Protein 1PF5 (pdb70)

Structure (mmCIF, N/CA/C/O backbone):
data_1PF5
#
_entry.id   1PF5
#
_cell.length_a   127.737
_cell.length_b   127.737
_cell.length_c   127.737
_cell.angle_alpha   90.00
_cell.angle_beta   90.00
_cell.angle_gamma   90.00
#
_symmetry.space_group_name_H-M   'I 21 3'
#
loop_
_entity.id
_entity.type
_entity.pdbx_description
1 polymer 'Hypothetical protein yjgH'
2 non-polymer 'MERCURY (II) ION'
3 water water
#
loop_
_atom_site.group_PDB
_atom_site.id
_atom_site.type_symbol
_atom_site.label_atom_id
_atom_site.label_alt_id
_atom_site.label_comp_id
_atom_site.label_asym_id
_atom_site.label_entity_id
_atom_site.label_seq_id
_atom_site.pdbx_PDB_ins_code
_atom_site.Cartn_x
_atom_site.Cartn_y
_atom_site.Cartn_z
_atom_site.occupancy
_atom_site.B_iso_or_equiv
_atom_site.auth_seq_id
_atom_site.auth_comp_id
_atom_site.auth_asym_id
_atom_site.auth_atom_id
_atom_site.pdbx_PDB_model_num
ATOM 1 N N . VAL A 1 2 ? -7.405 -28.665 101.550 1.00 105.70 2 VAL A N 1
ATOM 2 C CA . VAL A 1 2 ? -8.465 -29.065 100.570 1.00 106.19 2 VAL A CA 1
ATOM 3 C C . VAL A 1 2 ? -9.344 -27.857 100.218 1.00 106.65 2 VAL A C 1
ATOM 4 O O . VAL A 1 2 ? -10.045 -27.853 99.194 1.00 107.91 2 VAL A O 1
ATOM 8 N N . GLU A 1 3 ? -9.289 -26.838 101.076 1.00 105.36 3 GLU A N 1
ATOM 9 C CA . GLU A 1 3 ? -10.061 -25.604 100.903 1.00 101.93 3 GLU A CA 1
ATOM 10 C C . GLU A 1 3 ? -9.172 -24.367 101.148 1.00 98.32 3 GLU A C 1
ATOM 11 O O . GLU A 1 3 ? -9.447 -23.280 100.619 1.00 98.11 3 GLU A O 1
ATOM 17 N N . ARG A 1 4 ? -8.105 -24.551 101.935 1.00 92.22 4 ARG A N 1
ATOM 18 C CA . ARG A 1 4 ? -7.164 -23.478 102.275 1.00 84.08 4 ARG A CA 1
ATOM 19 C C . ARG A 1 4 ? -6.537 -22.797 101.048 1.00 78.37 4 ARG A C 1
ATOM 20 O O . ARG A 1 4 ? -5.412 -23.131 100.643 1.00 77.46 4 ARG A O 1
ATOM 22 N N . THR A 1 5 ? -7.268 -21.839 100.469 1.00 70.13 5 THR A N 1
ATOM 23 C CA . THR A 1 5 ? -6.793 -21.103 99.296 1.00 62.45 5 THR A CA 1
ATOM 24 C C . THR A 1 5 ? -6.430 -19.657 99.649 1.00 56.08 5 THR A C 1
ATOM 25 O O . THR A 1 5 ? -7.268 -18.885 100.114 1.00 54.55 5 THR A O 1
ATOM 29 N N . ALA A 1 6 ? -5.168 -19.306 99.426 1.00 50.71 6 ALA A N 1
ATOM 30 C CA . ALA A 1 6 ? -4.663 -17.972 99.727 1.00 47.00 6 ALA A CA 1
ATOM 31 C C . ALA A 1 6 ? -5.034 -16.945 98.668 1.00 45.39 6 ALA A C 1
ATOM 32 O O . ALA A 1 6 ? -5.126 -17.256 97.482 1.00 45.98 6 ALA A O 1
ATOM 34 N N . VAL A 1 7 ? -5.228 -15.710 99.111 1.00 42.51 7 VAL A N 1
ATOM 35 C CA . VAL A 1 7 ? -5.583 -14.618 98.224 1.00 41.42 7 VAL A CA 1
ATOM 36 C C . VAL A 1 7 ? -4.578 -13.476 98.422 1.00 41.69 7 VAL A C 1
ATOM 37 O O . VAL A 1 7 ? -4.240 -13.126 99.551 1.00 42.83 7 VAL A O 1
ATOM 41 N N . PHE A 1 8 ? -4.098 -12.897 97.327 1.00 41.97 8 PHE A N 1
ATOM 42 C CA . PHE A 1 8 ? -3.130 -11.809 97.421 1.00 41.51 8 PHE A CA 1
ATOM 43 C C . PHE A 1 8 ? -3.503 -10.616 96.566 1.00 41.10 8 PHE A C 1
ATOM 44 O O . PHE A 1 8 ? -4.072 -10.772 95.492 1.00 41.80 8 PHE A O 1
ATOM 52 N N . PRO A 1 9 ? -3.183 -9.401 97.035 1.00 42.26 9 PRO A N 1
ATOM 53 C CA . PRO A 1 9 ? -3.506 -8.205 96.255 1.00 43.50 9 PRO A CA 1
ATOM 54 C C . PRO A 1 9 ? -2.720 -8.297 94.949 1.00 46.79 9 PRO A C 1
ATOM 55 O O . PRO A 1 9 ? -1.620 -8.858 94.918 1.00 47.70 9 PRO A O 1
ATOM 59 N N . ALA A 1 10 ? -3.280 -7.758 93.873 1.00 50.94 10 ALA A N 1
ATOM 60 C CA . ALA A 1 10 ? -2.596 -7.786 92.587 1.00 53.48 10 ALA A CA 1
ATOM 61 C C . ALA A 1 10 ? -1.330 -6.940 92.677 1.00 55.73 10 ALA A C 1
ATOM 62 O O . ALA A 1 10 ? -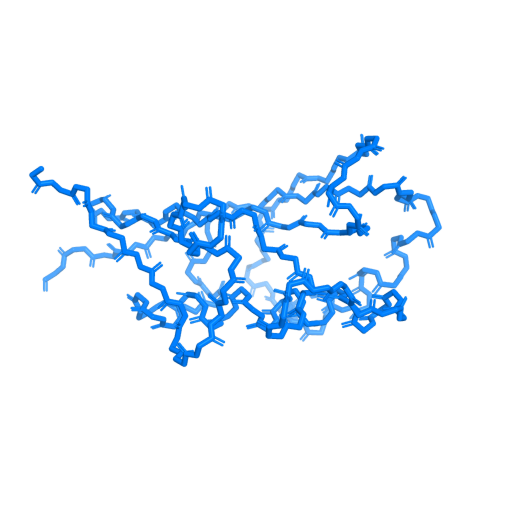1.258 -5.976 93.445 1.00 51.87 10 ALA A O 1
ATOM 64 N N . GLY A 1 11 ? -0.327 -7.311 91.894 1.00 60.08 11 GLY A N 1
ATOM 65 C CA . GLY A 1 11 ? 0.909 -6.561 91.914 1.00 66.03 11 GLY A CA 1
ATOM 66 C C . GLY A 1 11 ? 1.904 -7.150 92.886 1.00 71.16 11 GLY A C 1
ATOM 67 O O . GLY A 1 11 ? 1.797 -8.314 93.281 1.00 72.22 11 GLY A O 1
ATOM 68 N N . ARG A 1 12 ? 2.877 -6.342 93.283 1.00 75.30 12 ARG A N 1
ATOM 69 C CA . ARG A 1 12 ? 3.893 -6.818 94.199 1.00 80.68 12 ARG A CA 1
ATOM 70 C C . ARG A 1 12 ? 3.863 -6.108 95.542 1.00 83.94 12 ARG A C 1
ATOM 71 O O . ARG A 1 12 ? 4.007 -4.888 95.630 1.00 84.01 12 ARG A O 1
ATOM 73 N N . HIS A 1 13 ? 3.657 -6.903 96.585 1.00 87.99 13 HIS A N 1
ATOM 74 C CA . HIS A 1 13 ? 3.621 -6.426 97.959 1.00 91.03 13 HIS A CA 1
ATOM 75 C C . HIS A 1 13 ? 4.336 -7.498 98.774 1.00 90.34 13 HIS A C 1
ATOM 76 O O . HIS A 1 13 ? 3.809 -8.595 98.995 1.00 90.79 13 HIS A O 1
ATOM 83 N N . SER A 1 14 ? 5.554 -7.187 99.199 1.00 88.26 14 SER A N 1
ATOM 84 C CA . SER A 1 14 ? 6.334 -8.153 99.942 1.00 86.70 14 SER A CA 1
ATOM 85 C C . SER A 1 14 ? 6.493 -7.850 101.411 1.00 82.58 14 SER A C 1
ATOM 86 O O . SER A 1 14 ? 7.386 -7.117 101.834 1.00 83.67 14 SER A O 1
ATOM 89 N N . LEU A 1 15 ? 5.578 -8.430 102.168 1.00 76.91 15 LEU A N 1
ATOM 90 C CA . LEU A 1 15 ? 5.517 -8.348 103.613 1.00 70.86 15 LEU A CA 1
ATOM 91 C C . LEU A 1 15 ? 4.942 -9.720 103.856 1.00 66.57 15 LEU A C 1
ATOM 92 O O . LEU A 1 15 ? 5.241 -10.377 104.846 1.00 66.39 15 LEU A O 1
ATOM 97 N N . TYR A 1 16 ? 4.114 -10.140 102.903 1.00 61.28 16 TYR A N 1
ATOM 98 C CA . TYR A 1 16 ? 3.466 -11.437 102.942 1.00 57.70 16 TYR A CA 1
ATOM 99 C C . TYR A 1 16 ? 4.517 -12.475 102.639 1.00 58.32 16 TYR A C 1
ATOM 100 O O . TYR A 1 16 ? 4.485 -13.575 103.181 1.00 59.01 16 TYR A O 1
ATOM 109 N N . ALA A 1 17 ? 5.451 -12.118 101.765 1.00 59.94 17 ALA A N 1
ATOM 110 C CA . ALA A 1 17 ? 6.530 -13.024 101.400 1.00 59.81 17 ALA A CA 1
ATOM 111 C C . ALA A 1 17 ? 7.561 -13.002 102.519 1.00 59.62 17 ALA A C 1
ATOM 112 O O . ALA A 1 17 ? 8.029 -14.043 102.978 1.00 59.21 17 ALA A O 1
ATOM 114 N N . GLU A 1 18 ? 7.886 -11.795 102.963 1.00 60.07 18 GLU A N 1
ATOM 115 C CA . GLU A 1 18 ? 8.867 -11.582 104.015 1.00 61.95 18 GLU A CA 1
ATOM 116 C C . GLU A 1 18 ? 8.498 -12.212 105.358 1.00 60.86 18 GLU A C 1
ATOM 117 O O . GLU A 1 18 ? 9.346 -12.797 106.031 1.00 62.23 18 GLU A O 1
ATOM 123 N N . HIS A 1 19 ? 7.234 -12.094 105.750 1.00 59.68 19 HIS A N 1
ATOM 124 C CA . HIS A 1 19 ? 6.775 -12.642 107.025 1.00 56.39 19 HIS A CA 1
ATOM 125 C C . HIS A 1 19 ? 6.067 -13.981 106.844 1.00 52.36 19 HIS A C 1
ATOM 126 O O . HIS A 1 19 ? 5.685 -14.638 107.811 1.00 51.19 19 HIS A O 1
ATOM 133 N N . ARG A 1 20 ? 5.896 -14.373 105.589 1.00 48.47 20 ARG A N 1
ATOM 134 C CA . ARG A 1 20 ? 5.261 -15.635 105.231 1.00 46.33 20 ARG A CA 1
ATOM 135 C C . ARG A 1 20 ? 3.866 -15.858 105.811 1.00 43.70 20 ARG A C 1
ATOM 136 O O . ARG A 1 20 ? 3.678 -16.647 106.738 1.00 43.25 20 ARG A O 1
ATOM 144 N N . TYR A 1 21 ? 2.895 -15.144 105.248 1.00 40.37 21 TYR A N 1
ATOM 145 C CA . TYR A 1 21 ? 1.494 -15.263 105.629 1.00 37.07 21 TYR A CA 1
ATOM 146 C C . TYR A 1 21 ? 0.666 -14.756 104.456 1.00 35.74 21 TYR A C 1
ATOM 147 O O . TYR A 1 21 ? 1.129 -13.934 103.671 1.00 36.17 21 TYR A O 1
ATOM 156 N N . SER A 1 22 ? -0.551 -15.259 104.323 1.00 34.44 22 SER A N 1
ATOM 157 C CA . SER A 1 22 ? -1.411 -14.850 103.226 1.00 32.93 22 SER A CA 1
ATOM 158 C C . SER A 1 22 ? -2.202 -13.594 103.559 1.00 34.22 22 SER A C 1
ATOM 159 O O . SER A 1 22 ? -2.550 -13.354 104.720 1.00 34.55 22 SER A O 1
ATOM 162 N N . ALA A 1 23 ? -2.486 -12.799 102.528 1.00 33.85 23 ALA A N 1
ATOM 163 C CA . ALA A 1 23 ? -3.250 -11.562 102.681 1.00 33.95 23 ALA A CA 1
ATOM 164 C C . ALA A 1 23 ? -4.692 -11.871 103.115 1.00 34.01 23 ALA A C 1
ATOM 165 O O . ALA A 1 23 ? -5.292 -11.120 103.883 1.00 34.48 23 ALA A O 1
ATOM 167 N N . ALA A 1 24 ? -5.237 -12.981 102.621 1.00 33.24 24 ALA A N 1
ATOM 168 C CA . ALA A 1 24 ? -6.593 -13.394 102.952 1.00 31.65 24 ALA A CA 1
ATOM 169 C C . ALA A 1 24 ? -6.732 -14.873 102.677 1.00 33.27 24 ALA A C 1
ATOM 170 O O . ALA A 1 24 ? -5.930 -15.446 101.941 1.00 33.60 24 ALA A O 1
ATOM 172 N N . ILE A 1 25 ? -7.748 -15.490 103.272 1.00 34.35 25 ILE A N 1
ATOM 173 C CA . ILE A 1 25 ? -8.007 -16.906 103.062 1.00 34.10 25 ILE A CA 1
ATOM 174 C C . ILE A 1 25 ? -9.462 -17.051 102.703 1.00 35.35 25 ILE A C 1
ATOM 175 O O . ILE A 1 25 ? -10.333 -16.596 103.441 1.00 35.46 25 ILE A O 1
ATOM 180 N N . ARG A 1 26 ? -9.720 -17.663 101.555 1.00 38.56 26 ARG A N 1
ATOM 181 C CA . ARG A 1 26 ? -11.084 -17.898 101.106 1.00 42.74 26 ARG A CA 1
ATOM 182 C C . ARG A 1 26 ? -11.435 -19.316 101.530 1.00 41.24 26 ARG A C 1
ATOM 183 O O . ARG A 1 26 ? -10.737 -20.266 101.183 1.00 40.49 26 ARG A O 1
ATOM 191 N N . SER A 1 27 ? -12.498 -19.456 102.308 1.00 40.18 27 SER A N 1
ATOM 192 C CA . SER A 1 27 ? -12.907 -20.768 102.771 1.00 40.30 27 SER A CA 1
ATOM 193 C C . SER A 1 27 ? -14.413 -20.911 102.679 1.00 42.13 27 SER A C 1
ATOM 194 O O . SER A 1 27 ? -15.158 -20.400 103.522 1.00 43.00 27 SER A O 1
ATOM 197 N N . GLY A 1 28 ? -14.858 -21.622 101.652 1.00 42.71 28 GLY A N 1
ATOM 198 C CA . GLY A 1 28 ? -16.276 -21.800 101.468 1.00 43.61 28 GLY A CA 1
ATOM 199 C C . GLY A 1 28 ? -16.871 -20.472 101.060 1.00 45.30 28 GLY A C 1
ATOM 200 O O . GLY A 1 28 ? -16.447 -19.876 100.066 1.00 46.03 28 GLY A O 1
ATOM 201 N N . ASP A 1 29 ? -17.835 -19.996 101.844 1.00 46.40 29 ASP A N 1
ATOM 202 C CA . ASP A 1 29 ? -18.515 -18.740 101.557 1.00 46.97 29 ASP A CA 1
ATOM 203 C C . ASP A 1 29 ? -17.987 -17.572 102.385 1.00 45.54 29 ASP A C 1
ATOM 204 O O . ASP A 1 29 ? -18.656 -16.542 102.518 1.00 46.63 29 ASP A O 1
ATOM 209 N N . LEU A 1 30 ? -16.789 -17.725 102.941 1.00 41.54 30 LEU A N 1
ATOM 210 C CA . LEU A 1 30 ? -16.208 -16.668 103.760 1.00 36.69 30 LEU A CA 1
ATOM 211 C C . LEU A 1 30 ? -14.775 -16.343 103.383 1.00 34.09 30 LEU A C 1
ATOM 212 O O . LEU A 1 30 ? -13.999 -17.219 102.997 1.00 32.48 30 LEU A O 1
ATOM 217 N N . LEU A 1 31 ? -14.437 -15.067 103.500 1.00 32.09 31 LEU A N 1
ATOM 218 C CA . LEU A 1 31 ? -13.095 -14.599 103.210 1.00 30.78 31 LEU A CA 1
ATOM 219 C C . LEU A 1 31 ? -12.553 -13.989 104.495 1.00 31.59 31 LEU A C 1
ATOM 220 O O . LEU A 1 31 ? -13.122 -13.014 104.999 1.00 32.11 31 LEU A O 1
ATOM 225 N N . PHE A 1 32 ? -11.485 -14.570 105.043 1.00 30.56 32 PHE A N 1
ATOM 226 C CA . PHE A 1 32 ? -10.874 -14.032 106.257 1.00 29.78 32 PHE A CA 1
ATOM 227 C C . PHE A 1 32 ? -9.619 -13.277 105.849 1.00 29.97 32 PHE A C 1
ATOM 228 O O . PHE A 1 32 ? -8.633 -13.880 105.427 1.00 30.47 32 PHE A O 1
ATOM 236 N N . VAL A 1 33 ? -9.669 -11.956 105.981 1.00 29.15 33 VAL A N 1
ATOM 237 C CA . VAL A 1 33 ? -8.563 -11.089 105.603 1.00 28.79 33 VAL A CA 1
ATOM 238 C C . VAL A 1 33 ? -7.614 -10.781 106.755 1.00 29.79 33 VAL A C 1
ATOM 239 O O . VAL A 1 33 ? -8.047 -10.521 107.873 1.00 31.97 33 VAL A O 1
ATOM 243 N N . SER A 1 34 ? -6.314 -10.820 106.479 1.00 29.36 34 SER A N 1
ATOM 244 C CA . SER A 1 34 ? -5.317 -10.497 107.493 1.00 29.29 34 SER A CA 1
ATOM 245 C C . SER A 1 34 ? -5.515 -9.020 107.798 1.00 29.97 34 SER A C 1
ATOM 246 O O . SER A 1 34 ? -6.060 -8.280 106.978 1.00 32.99 34 SER A O 1
ATOM 249 N N . GLY A 1 35 ? -5.094 -8.583 108.975 1.00 28.69 35 GLY A N 1
ATOM 250 C CA . GLY A 1 35 ? -5.237 -7.179 109.284 1.00 27.74 35 GLY A CA 1
ATOM 251 C C . GLY A 1 35 ? -4.497 -6.399 108.214 1.00 29.22 35 GLY A C 1
ATOM 252 O O . GLY A 1 35 ? -3.390 -6.767 107.823 1.00 29.59 35 GLY A O 1
ATOM 253 N N . GLN A 1 36 ? -5.114 -5.332 107.721 1.00 31.57 36 GLN A N 1
ATOM 254 C CA . GLN A 1 36 ? -4.497 -4.496 106.705 1.00 30.95 36 GLN A CA 1
ATOM 255 C C . GLN A 1 36 ? -3.954 -3.221 107.355 1.00 33.95 36 GLN A C 1
ATOM 256 O O . GLN A 1 36 ? -4.561 -2.669 108.279 1.00 33.85 36 GLN A O 1
ATOM 262 N N . VAL A 1 37 ? -2.799 -2.767 106.866 1.00 36.94 37 VAL A N 1
ATOM 263 C CA . VAL A 1 37 ? -2.146 -1.565 107.374 1.00 35.38 37 VAL A CA 1
ATOM 264 C C . VAL A 1 37 ? -1.738 -0.679 106.208 1.00 35.72 37 VAL A C 1
ATOM 265 O O . VAL A 1 37 ? -1.638 -1.141 105.075 1.00 36.37 37 VAL A O 1
ATOM 269 N N . GLY A 1 38 ? -1.506 0.596 106.497 1.00 35.83 38 GLY A N 1
ATOM 270 C CA . GLY A 1 38 ? -1.110 1.530 105.464 1.00 37.17 38 GLY A CA 1
ATOM 271 C C . GLY A 1 38 ? 0.369 1.399 105.179 1.00 39.00 38 GLY A C 1
ATOM 272 O O . GLY A 1 38 ? 1.158 2.256 105.575 1.00 38.48 38 GLY A O 1
ATOM 273 N N . SER A 1 39 ? 0.740 0.325 104.487 1.00 40.14 39 SER A N 1
ATOM 274 C CA . SER A 1 39 ? 2.133 0.067 104.157 1.00 42.59 39 SER A CA 1
ATOM 275 C C . SER A 1 39 ? 2.442 0.279 102.683 1.00 45.99 39 SER A C 1
ATOM 276 O O . SER A 1 39 ? 1.600 0.022 101.821 1.00 48.56 39 SER A O 1
ATOM 279 N N . ARG A 1 40 ? 3.657 0.753 102.408 1.00 47.64 40 ARG A N 1
ATOM 280 C CA . ARG A 1 40 ? 4.129 0.967 101.045 1.00 48.36 40 ARG A CA 1
ATOM 281 C C . ARG A 1 40 ? 4.538 -0.392 100.498 1.00 49.52 40 ARG A C 1
ATOM 282 O O . ARG A 1 40 ? 4.447 -1.396 101.198 1.00 50.11 40 ARG A O 1
ATOM 290 N N . GLU A 1 41 ? 5.010 -0.417 99.258 1.00 52.32 41 GLU A N 1
ATOM 291 C CA . GLU A 1 41 ? 5.423 -1.656 98.614 1.00 54.18 41 GLU A CA 1
ATOM 292 C C . GLU A 1 41 ? 6.570 -2.358 99.349 1.00 53.78 41 GLU A C 1
ATOM 293 O O . GLU A 1 41 ? 6.696 -3.580 99.290 1.00 53.53 41 GLU A O 1
ATOM 299 N N . ASP A 1 42 ? 7.399 -1.584 100.044 1.00 54.69 42 ASP A N 1
ATOM 300 C CA . ASP A 1 42 ? 8.545 -2.131 100.777 1.00 54.83 42 ASP A CA 1
ATOM 301 C C . ASP A 1 42 ? 8.208 -2.620 102.187 1.00 55.22 42 ASP A C 1
ATOM 302 O O . ASP A 1 42 ? 9.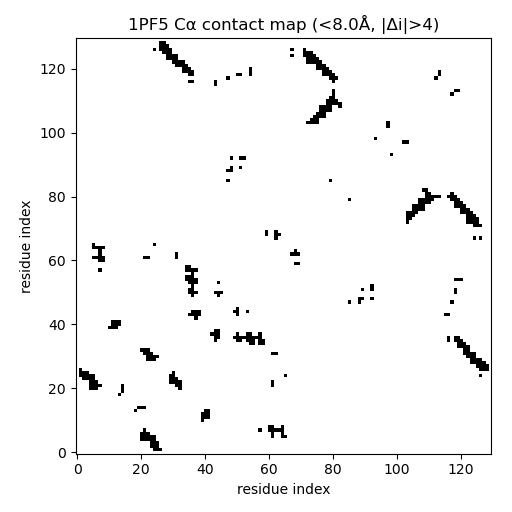051 -3.216 102.866 1.00 56.70 42 ASP A O 1
ATOM 307 N N . GLY A 1 43 ? 6.980 -2.358 102.629 1.00 53.96 43 GLY A N 1
ATOM 308 C CA . GLY A 1 43 ? 6.550 -2.799 103.946 1.00 49.97 43 GLY A CA 1
ATOM 309 C C . GLY A 1 43 ? 6.606 -1.745 105.030 1.00 48.53 43 GLY A C 1
ATOM 310 O O . GLY A 1 43 ? 6.254 -2.015 106.181 1.00 48.53 43 GLY A O 1
ATOM 311 N N . THR A 1 44 ? 7.049 -0.543 104.676 1.00 47.60 44 THR A N 1
ATOM 312 C CA . THR A 1 44 ? 7.142 0.539 105.649 1.00 48.07 44 THR A CA 1
ATOM 313 C C . THR A 1 44 ? 5.865 1.362 105.686 1.00 46.04 44 THR A C 1
ATOM 314 O O . THR A 1 44 ? 5.154 1.476 104.693 1.00 45.08 44 THR A O 1
ATOM 318 N N . PRO A 1 45 ? 5.558 1.949 106.845 1.00 45.66 45 PRO A N 1
ATOM 319 C CA . PRO A 1 45 ? 4.347 2.754 106.973 1.00 47.29 45 PRO A CA 1
ATOM 320 C C . PRO A 1 45 ? 4.380 4.149 106.352 1.00 49.38 45 PRO A C 1
ATOM 321 O O . PRO A 1 45 ? 5.432 4.770 106.221 1.00 51.80 45 PRO A O 1
ATOM 325 N N . GLU A 1 46 ? 3.204 4.620 105.959 1.00 50.17 46 GLU A N 1
ATOM 326 C CA . GLU A 1 46 ? 3.046 5.946 105.399 1.00 51.04 46 GLU A CA 1
ATOM 327 C C . GLU A 1 46 ? 3.154 6.820 106.644 1.00 52.38 46 GLU A C 1
ATOM 328 O O . GLU A 1 46 ? 2.370 6.668 107.576 1.00 53.74 46 GLU A O 1
ATOM 334 N N . PRO A 1 47 ? 4.132 7.737 106.681 1.00 53.44 47 PRO A N 1
ATOM 335 C CA . PRO A 1 47 ? 4.381 8.654 107.801 1.00 52.23 47 PRO A CA 1
ATOM 336 C C . PRO A 1 47 ? 3.179 9.426 108.336 1.00 52.46 47 PRO A C 1
ATOM 337 O O . PRO A 1 47 ? 2.929 9.422 109.544 1.00 54.47 47 PRO A O 1
ATOM 341 N N . ASP A 1 48 ? 2.451 10.105 107.451 1.00 52.22 48 ASP A N 1
ATOM 342 C CA . ASP A 1 48 ? 1.288 10.882 107.874 1.00 52.25 48 ASP A CA 1
ATOM 343 C C . ASP A 1 48 ? 0.180 9.942 108.314 1.00 50.69 48 ASP A C 1
ATOM 344 O O . ASP A 1 48 ? -0.151 8.996 107.593 1.00 50.45 48 ASP A O 1
ATOM 349 N N . PHE A 1 49 ? -0.410 10.203 109.479 1.00 47.32 49 PHE A N 1
ATOM 350 C CA . PHE A 1 49 ? -1.449 9.309 109.959 1.00 45.72 49 PHE A CA 1
ATOM 351 C C . PHE A 1 49 ? -2.640 9.129 109.031 1.00 45.70 49 PHE A C 1
ATOM 352 O O . PHE A 1 49 ? -2.880 8.015 108.557 1.00 46.53 49 PHE A O 1
ATOM 360 N N . GLN A 1 50 ? -3.388 10.200 108.767 1.00 45.45 50 GLN A N 1
ATOM 361 C CA . GLN A 1 50 ? -4.558 10.077 107.902 1.00 43.94 50 GLN A CA 1
ATOM 362 C C . GLN A 1 50 ? -4.226 9.420 106.571 1.00 44.28 50 GLN A C 1
ATOM 363 O O . GLN A 1 50 ? -5.060 8.728 105.990 1.00 46.60 50 GLN A O 1
ATOM 369 N N . GLN A 1 51 ? -3.009 9.637 106.084 1.00 44.04 51 GLN A N 1
ATOM 370 C CA . GLN A 1 51 ? -2.584 9.030 104.830 1.00 43.10 51 GLN A CA 1
ATOM 371 C C . GLN A 1 51 ? -2.380 7.538 105.027 1.00 44.15 51 GLN A C 1
ATOM 372 O O . GLN A 1 51 ? -2.680 6.744 104.135 1.00 45.24 51 GLN A O 1
ATOM 378 N N . GLN A 1 52 ? -1.864 7.156 106.195 1.00 43.77 52 GLN A N 1
ATOM 379 C CA . GLN A 1 52 ? -1.642 5.747 106.492 1.00 40.57 52 GLN A CA 1
ATOM 380 C C . GLN A 1 52 ? -2.988 5.025 106.545 1.00 39.29 52 GLN A C 1
ATOM 381 O O . GLN A 1 52 ? -3.124 3.913 106.029 1.00 39.19 52 GLN A O 1
ATOM 387 N N . VAL A 1 53 ? -3.982 5.665 107.162 1.00 36.31 53 VAL A N 1
ATOM 388 C CA . VAL A 1 53 ? -5.314 5.078 107.272 1.00 35.40 53 VAL A CA 1
ATOM 389 C C . VAL A 1 53 ? -5.922 4.886 105.880 1.00 36.75 53 VAL A C 1
ATOM 390 O O . VAL A 1 53 ? -6.542 3.852 105.596 1.00 35.17 53 VAL A O 1
ATOM 394 N N . ARG A 1 54 ? -5.735 5.884 105.016 1.00 37.28 54 ARG A N 1
ATOM 395 C CA . ARG A 1 54 ? -6.257 5.833 103.652 1.00 36.14 54 ARG A CA 1
ATOM 396 C C . ARG A 1 54 ? -5.580 4.721 102.867 1.00 35.27 54 ARG A C 1
ATOM 397 O O . ARG A 1 54 ? -6.241 3.957 102.161 1.00 36.84 54 ARG A O 1
ATOM 405 N N . LEU A 1 55 ? -4.263 4.619 103.010 1.00 35.22 55 LEU A N 1
ATOM 406 C CA . LEU A 1 55 ? -3.502 3.587 102.322 1.00 35.68 55 LEU A CA 1
ATOM 407 C C . LEU A 1 55 ? -3.915 2.202 102.819 1.00 35.66 55 LEU A C 1
ATOM 408 O O . LEU A 1 55 ? -3.985 1.253 102.035 1.00 35.15 55 LEU A O 1
ATOM 413 N N . ALA A 1 56 ? -4.187 2.094 104.122 1.00 36.24 56 ALA A N 1
ATOM 414 C CA . ALA A 1 56 ? -4.618 0.830 104.735 1.00 35.43 56 ALA A CA 1
ATOM 415 C C . ALA A 1 56 ? -5.904 0.367 104.056 1.00 34.96 56 ALA A C 1
ATOM 416 O O . ALA A 1 56 ? -6.057 -0.811 103.715 1.00 33.18 56 ALA A O 1
ATOM 418 N N . PHE A 1 57 ? -6.825 1.311 103.860 1.00 36.01 57 PHE A N 1
ATOM 419 C CA . PHE A 1 57 ? -8.093 1.028 103.198 1.00 35.17 57 PHE A CA 1
ATOM 420 C C . PHE A 1 57 ? -7.866 0.684 101.741 1.00 36.90 57 PHE A C 1
ATOM 421 O O . PHE A 1 57 ? -8.582 -0.151 101.186 1.00 39.07 57 PHE A O 1
ATOM 429 N N . ASP A 1 58 ? -6.873 1.319 101.118 1.00 35.59 58 ASP A N 1
ATOM 430 C CA . ASP A 1 58 ? -6.563 1.007 99.732 1.00 35.34 58 ASP A CA 1
ATOM 431 C C . ASP A 1 58 ? -6.012 -0.411 99.665 1.00 34.83 58 ASP A C 1
ATOM 432 O O . ASP A 1 58 ? -6.409 -1.198 98.803 1.00 36.23 58 ASP A O 1
ATOM 437 N N . ASN A 1 59 ? -5.104 -0.749 100.576 1.00 33.80 59 ASN A N 1
ATOM 438 C CA . ASN A 1 59 ? -4.552 -2.097 100.586 1.00 33.52 59 ASN A CA 1
ATOM 439 C C . ASN A 1 59 ? -5.665 -3.114 100.854 1.00 32.48 59 ASN A C 1
ATOM 440 O O . ASN A 1 59 ? -5.681 -4.203 100.272 1.00 33.26 59 ASN A O 1
ATOM 445 N N . LEU A 1 60 ? -6.598 -2.758 101.732 1.00 30.01 60 LEU A N 1
ATOM 446 C CA . LEU A 1 60 ? -7.714 -3.647 102.040 1.00 30.85 60 LEU A CA 1
ATOM 447 C C . LEU A 1 60 ? -8.539 -3.906 100.785 1.00 32.68 60 LEU A C 1
ATOM 448 O O . LEU A 1 60 ? -8.834 -5.056 100.446 1.00 33.07 60 LEU A O 1
ATOM 453 N N . HIS A 1 61 ? -8.907 -2.827 100.097 1.00 35.57 61 HIS A N 1
ATOM 454 C CA . HIS A 1 61 ? -9.706 -2.935 98.881 1.00 36.26 61 HIS A CA 1
ATOM 455 C C . HIS A 1 61 ? -9.015 -3.806 97.848 1.00 35.98 61 HIS A C 1
ATOM 456 O O . HIS A 1 61 ? -9.654 -4.641 97.207 1.00 36.48 61 HIS A O 1
ATOM 463 N N . ALA A 1 62 ? -7.707 -3.620 97.698 1.00 35.95 62 ALA A N 1
ATOM 464 C CA . ALA A 1 62 ? -6.938 -4.401 96.739 1.00 35.24 62 ALA A CA 1
ATOM 465 C C . ALA A 1 62 ? -6.962 -5.889 97.081 1.00 36.66 62 ALA A C 1
ATOM 466 O O . ALA A 1 62 ? -7.043 -6.740 96.191 1.00 38.37 62 ALA A O 1
ATOM 468 N N . THR A 1 63 ? -6.890 -6.206 98.372 1.00 37.14 63 THR A N 1
ATOM 469 C CA . THR A 1 63 ? -6.907 -7.601 98.800 1.00 35.91 63 THR A CA 1
ATOM 470 C C . THR A 1 63 ? -8.296 -8.181 98.534 1.00 36.53 63 THR A C 1
ATOM 471 O O . THR A 1 63 ? -8.426 -9.303 98.033 1.00 35.66 63 THR A O 1
ATOM 475 N N . LEU A 1 64 ? -9.332 -7.408 98.862 1.00 36.12 64 LEU A N 1
ATOM 476 C CA . LEU A 1 64 ? -10.712 -7.837 98.624 1.00 35.55 64 LEU A CA 1
ATOM 477 C C . LEU A 1 64 ? -10.923 -8.094 97.123 1.00 36.52 64 LEU A C 1
ATOM 478 O O . LEU A 1 64 ? -11.469 -9.121 96.733 1.00 36.85 64 LEU A O 1
ATOM 483 N N . ALA A 1 65 ? -10.477 -7.157 96.289 1.00 38.20 65 ALA A N 1
ATOM 484 C CA . ALA A 1 65 ? -10.603 -7.282 94.840 1.00 37.36 65 ALA A CA 1
ATOM 485 C C . ALA A 1 65 ? -10.043 -8.616 94.346 1.00 38.39 65 ALA A C 1
ATOM 486 O O . ALA A 1 65 ? -10.647 -9.278 93.500 1.00 40.39 65 ALA A O 1
ATOM 488 N N . ALA A 1 66 ? -8.892 -9.013 94.881 1.00 39.89 66 ALA A N 1
ATOM 489 C CA . ALA A 1 66 ? -8.253 -10.265 94.486 1.00 39.51 66 ALA A CA 1
ATOM 490 C C . ALA A 1 66 ? -9.155 -11.486 94.662 1.00 41.72 66 ALA A C 1
ATOM 491 O O . ALA A 1 66 ? -8.918 -12.526 94.050 1.00 43.00 66 ALA A O 1
ATOM 493 N N . ALA A 1 67 ? -10.182 -11.368 95.502 1.00 42.78 67 ALA A N 1
ATOM 494 C CA . ALA A 1 67 ? -11.121 -12.468 95.725 1.00 42.87 67 ALA A CA 1
ATOM 495 C C . ALA A 1 67 ? -12.464 -12.170 95.043 1.00 43.92 67 ALA A C 1
ATOM 496 O O . ALA A 1 67 ? -13.406 -12.971 95.106 1.00 44.52 67 ALA A O 1
ATOM 498 N N . GLY A 1 68 ? -12.538 -11.015 94.387 1.00 42.27 68 GLY A N 1
ATOM 499 C CA . GLY A 1 68 ? -13.756 -10.620 93.711 1.00 42.10 68 GLY A CA 1
ATOM 500 C C . GLY A 1 68 ? -14.686 -9.891 94.658 1.00 43.08 68 GLY A C 1
ATOM 501 O O . GLY A 1 68 ? -15.865 -9.708 94.354 1.00 45.47 68 GLY A O 1
ATOM 502 N N . CYS A 1 69 ? -14.155 -9.461 95.800 1.00 41.11 69 CYS A N 1
ATOM 503 C CA . CYS A 1 69 ? -14.950 -8.767 96.809 1.00 41.28 69 CYS A CA 1
ATOM 504 C C . CYS A 1 69 ? -14.747 -7.268 96.781 1.00 41.08 69 CYS A C 1
ATOM 505 O O . CYS A 1 69 ? -13.825 -6.764 96.140 1.00 41.34 69 CYS A O 1
ATOM 508 N N . THR A 1 70 ? -15.619 -6.567 97.501 1.00 39.54 70 THR A N 1
ATOM 509 C CA . THR A 1 70 ? -15.560 -5.114 97.624 1.00 39.83 70 THR A CA 1
ATOM 510 C C . THR A 1 70 ? -15.932 -4.808 99.069 1.00 38.73 70 THR A C 1
ATOM 511 O O . THR A 1 70 ? -16.230 -5.722 99.828 1.00 39.22 70 THR A O 1
ATOM 515 N N . PHE A 1 71 ? -15.911 -3.536 99.454 1.00 39.14 71 PHE A N 1
ATOM 516 C CA . PHE A 1 71 ? -16.266 -3.162 100.820 1.00 39.14 71 PHE A CA 1
ATOM 517 C C . PHE A 1 71 ? -17.703 -3.553 101.178 1.00 40.82 71 PHE A C 1
ATOM 518 O O . PHE A 1 71 ? -18.031 -3.727 102.351 1.00 42.63 71 PHE A O 1
ATOM 526 N N . ASP A 1 72 ? -18.560 -3.689 100.171 1.00 42.31 72 ASP A N 1
ATOM 527 C CA . ASP A 1 72 ? -19.956 -4.032 100.411 1.00 43.57 72 ASP A CA 1
ATOM 528 C C . ASP A 1 72 ? -20.141 -5.447 100.907 1.00 41.66 72 ASP A C 1
ATOM 529 O O . ASP A 1 72 ? -21.198 -5.789 101.437 1.00 43.71 72 ASP A O 1
ATOM 534 N N . ASP A 1 73 ? -19.114 -6.268 100.734 1.00 39.22 73 ASP A N 1
ATOM 535 C CA . ASP A 1 73 ? -19.175 -7.658 101.159 1.00 38.38 73 ASP A CA 1
ATOM 536 C C . ASP A 1 73 ? -18.622 -7.889 102.560 1.00 37.48 73 ASP A C 1
ATOM 537 O O . ASP A 1 73 ? -18.640 -9.010 103.066 1.00 39.05 73 ASP A O 1
ATOM 542 N N . ILE A 1 74 ? -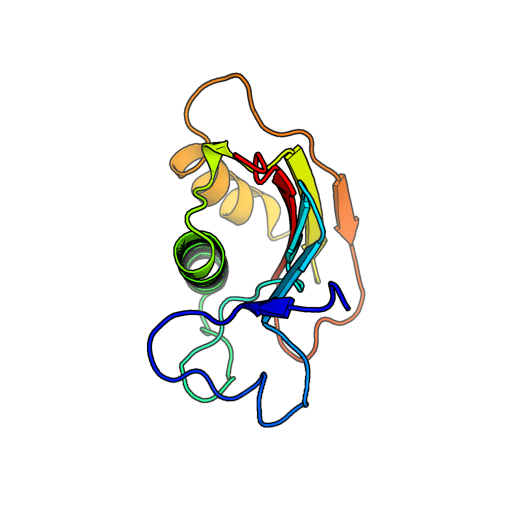18.132 -6.827 103.187 1.00 34.81 74 ILE A N 1
ATOM 543 C CA . ILE A 1 74 ? -17.588 -6.931 104.532 1.00 34.74 74 ILE A CA 1
ATOM 544 C C . ILE A 1 74 ? -18.716 -7.207 105.525 1.00 35.04 74 ILE A C 1
ATOM 545 O O . ILE A 1 74 ? -19.698 -6.463 105.579 1.00 39.99 74 ILE A O 1
ATOM 550 N N . ILE A 1 75 ? -18.587 -8.275 106.306 1.00 33.14 75 ILE A N 1
ATOM 551 C CA . ILE A 1 75 ? -19.622 -8.597 107.276 1.00 31.11 75 ILE A CA 1
ATOM 552 C C . ILE A 1 75 ? -19.181 -8.435 108.723 1.00 32.41 75 ILE A C 1
ATOM 553 O O . ILE A 1 75 ? -20.002 -8.503 109.640 1.00 33.81 75 ILE A O 1
ATOM 558 N N . ASP A 1 76 ? -17.886 -8.217 108.927 1.00 32.32 76 ASP A N 1
ATOM 559 C CA . ASP A 1 76 ? -17.365 -7.996 110.271 1.00 33.44 76 ASP A CA 1
ATOM 560 C C . ASP A 1 76 ? -16.096 -7.153 110.218 1.00 33.11 76 ASP A C 1
ATOM 561 O O . ASP A 1 76 ? -15.213 -7.389 109.392 1.00 36.29 76 ASP A O 1
ATOM 566 N N . VAL A 1 77 ? -16.013 -6.172 111.110 1.00 32.14 77 VAL A N 1
ATOM 567 C CA . VAL A 1 77 ? -14.872 -5.266 111.163 1.00 29.15 77 VAL A CA 1
ATOM 568 C C . VAL A 1 77 ? -14.290 -5.084 112.562 1.00 29.94 77 VAL A C 1
ATOM 569 O O . VAL A 1 77 ? -15.017 -4.834 113.523 1.00 30.57 77 VAL A O 1
ATOM 573 N N . THR A 1 78 ? -12.974 -5.211 112.671 1.00 29.17 78 THR A N 1
ATOM 574 C CA . THR A 1 78 ? -12.288 -5.004 113.942 1.00 29.17 78 THR A CA 1
ATOM 575 C C . THR A 1 78 ? -11.090 -4.118 113.629 1.00 29.12 78 THR A C 1
ATOM 576 O O . THR A 1 78 ? -10.321 -4.422 112.720 1.00 29.66 78 THR A O 1
ATOM 580 N N . SER A 1 79 ? -10.937 -3.020 114.360 1.00 28.21 79 SER A N 1
ATOM 581 C CA . SER A 1 79 ? -9.809 -2.125 114.139 1.00 28.68 79 SER A CA 1
ATOM 582 C C . SER A 1 79 ? -8.987 -1.958 115.411 1.00 29.78 79 SER A C 1
ATOM 583 O O . SER A 1 79 ? -9.522 -1.956 116.526 1.00 30.81 79 SER A O 1
ATOM 586 N N . PHE A 1 80 ? -7.676 -1.833 115.230 1.00 30.86 80 PHE A N 1
ATOM 587 C CA . PHE A 1 80 ? -6.740 -1.673 116.337 1.00 30.35 80 PHE A CA 1
ATOM 588 C C . PHE A 1 80 ? -6.061 -0.318 116.212 1.00 32.55 80 PHE A C 1
ATOM 589 O O . PHE A 1 80 ? -5.749 0.135 115.108 1.00 31.64 80 PHE A O 1
ATOM 597 N N . HIS A 1 81 ? -5.814 0.315 117.351 1.00 33.10 81 HIS A N 1
ATOM 598 C CA . HIS A 1 81 ? -5.228 1.642 117.364 1.00 32.55 81 HIS A CA 1
ATOM 599 C C . HIS A 1 81 ? -4.147 1.784 118.418 1.00 34.75 81 HIS A C 1
ATOM 600 O O . HIS A 1 81 ? -4.322 1.357 119.558 1.00 37.08 81 HIS A O 1
ATOM 607 N N . THR A 1 82 ? -3.033 2.394 118.029 1.00 34.11 82 THR A N 1
ATOM 608 C CA . THR A 1 82 ? -1.908 2.593 118.929 1.00 35.90 82 THR A CA 1
ATOM 609 C C . THR A 1 82 ? -2.114 3.786 119.856 1.00 38.84 82 THR A C 1
ATOM 610 O O . THR A 1 82 ? -1.478 3.887 120.903 1.00 41.71 82 THR A O 1
ATOM 614 N N . ASP A 1 83 ? -3.003 4.691 119.469 1.00 41.02 83 ASP A N 1
ATOM 615 C CA . ASP A 1 83 ? -3.302 5.864 120.280 1.00 43.45 83 ASP A CA 1
ATOM 616 C C . ASP A 1 83 ? -4.645 6.399 119.810 1.00 44.19 83 ASP A C 1
ATOM 617 O O . ASP A 1 83 ? -4.751 7.525 119.323 1.00 45.25 83 ASP A O 1
ATOM 622 N N . PRO A 1 84 ? -5.699 5.587 119.972 1.00 44.29 84 PRO A N 1
ATOM 623 C CA . PRO A 1 84 ? -7.071 5.907 119.577 1.00 43.77 84 PRO A CA 1
ATOM 624 C C . PRO A 1 84 ? -7.572 7.286 119.972 1.00 46.35 84 PRO A C 1
ATOM 625 O O . PRO A 1 84 ? -8.343 7.895 119.239 1.00 45.00 84 PRO A O 1
ATOM 629 N N . GLU A 1 85 ? -7.137 7.782 121.123 1.00 51.09 85 GLU A N 1
ATOM 630 C CA . GLU A 1 85 ? -7.573 9.095 121.594 1.00 56.32 85 GLU A CA 1
ATOM 631 C C . GLU A 1 85 ? -7.285 10.224 120.615 1.00 56.51 85 GLU A C 1
ATOM 632 O O . GLU A 1 85 ? -8.164 11.034 120.309 1.00 57.89 85 GLU A O 1
ATOM 638 N N . ASN A 1 86 ? -6.052 10.271 120.125 1.00 55.19 86 ASN A N 1
ATOM 639 C CA . ASN A 1 86 ? -5.638 11.312 119.201 1.00 54.69 86 ASN A CA 1
ATOM 640 C C . ASN A 1 86 ? -5.758 10.891 117.752 1.00 54.81 86 ASN A C 1
ATOM 641 O O . ASN A 1 86 ? -5.261 11.581 116.865 1.00 57.84 86 ASN A O 1
ATOM 646 N N . GLN A 1 87 ? -6.423 9.772 117.497 1.00 53.59 87 GLN A N 1
ATOM 647 C CA . GLN A 1 87 ? -6.546 9.308 116.125 1.00 50.73 87 GLN A CA 1
ATOM 648 C C . GLN A 1 87 ? -7.970 9.135 115.617 1.00 52.11 87 GLN A C 1
ATOM 649 O O . GLN A 1 87 ? -8.171 9.008 114.410 1.00 50.81 87 GLN A O 1
ATOM 655 N N . PHE A 1 88 ? -8.963 9.162 116.506 1.00 55.89 88 PHE A N 1
ATOM 656 C CA . PHE A 1 88 ? -10.332 8.923 116.052 1.00 60.92 88 PHE A CA 1
ATOM 657 C C . PHE A 1 88 ? -10.934 9.932 115.080 1.00 59.99 88 PHE A C 1
ATOM 658 O O . PHE A 1 88 ? -11.674 9.539 114.175 1.00 60.96 88 PHE A O 1
ATOM 666 N N . GLU A 1 89 ? -10.608 11.213 115.224 1.00 58.96 89 GLU A N 1
ATOM 667 C CA . GLU A 1 89 ? -11.163 12.208 114.316 1.00 57.95 89 GLU A CA 1
ATOM 668 C C . GLU A 1 89 ? -10.661 11.929 112.907 1.00 54.61 89 GLU A C 1
ATOM 669 O O . GLU A 1 89 ? -11.424 11.995 111.940 1.00 53.83 89 GLU A O 1
ATOM 675 N N . ASP A 1 90 ? -9.378 11.600 112.794 1.00 51.55 90 ASP A N 1
ATOM 676 C CA . ASP A 1 90 ? -8.785 11.295 111.497 1.00 49.25 90 ASP A CA 1
ATOM 677 C C . ASP A 1 90 ? -9.391 10.032 110.918 1.00 47.47 90 ASP A C 1
ATOM 678 O O . ASP A 1 90 ? -9.694 9.962 109.728 1.00 46.21 90 ASP A O 1
ATOM 683 N N . ILE A 1 91 ? -9.564 9.028 111.769 1.00 46.74 91 ILE A N 1
ATOM 684 C CA . ILE A 1 91 ? -10.124 7.756 111.338 1.00 45.21 91 ILE A CA 1
ATOM 685 C C . ILE A 1 91 ? -11.559 7.894 110.846 1.00 45.70 91 ILE A C 1
ATOM 686 O O . ILE A 1 91 ? -11.921 7.327 109.814 1.00 45.63 91 ILE A O 1
ATOM 691 N N . MET A 1 92 ? -12.374 8.651 111.576 1.00 45.69 92 MET A N 1
ATOM 692 C CA . MET A 1 92 ? -13.758 8.853 111.177 1.00 46.90 92 MET A CA 1
ATOM 693 C C . MET A 1 92 ? -13.862 9.603 109.857 1.00 46.05 92 MET A C 1
ATOM 694 O O . MET A 1 92 ? -14.711 9.294 109.027 1.00 46.94 92 MET A O 1
ATOM 699 N N . THR A 1 93 ? -12.999 10.589 109.660 1.00 45.47 93 THR A N 1
ATOM 700 C CA . THR A 1 93 ? -13.000 11.335 108.412 1.00 44.55 93 THR A CA 1
ATOM 701 C C . THR A 1 93 ? -12.904 10.341 107.254 1.00 44.92 93 THR A C 1
ATOM 702 O O . THR A 1 93 ? -13.675 10.401 106.294 1.00 47.24 93 THR A O 1
ATOM 706 N N . VAL A 1 94 ? -11.954 9.418 107.362 1.00 43.77 94 VAL A N 1
ATOM 707 C CA . VAL A 1 94 ? -11.731 8.417 106.326 1.00 42.40 94 VAL A CA 1
ATOM 708 C C . VAL A 1 94 ? -12.850 7.368 106.272 1.00 43.57 94 VAL A C 1
ATOM 709 O O . VAL A 1 94 ? -13.281 6.964 105.191 1.00 44.05 94 VAL A O 1
ATOM 713 N N . LYS A 1 95 ? -13.324 6.928 107.432 1.00 42.88 95 LYS A N 1
ATOM 714 C CA . LYS A 1 95 ? -14.388 5.932 107.466 1.00 42.86 95 LYS A CA 1
ATOM 715 C C . LYS A 1 95 ? -15.685 6.458 106.859 1.00 44.45 95 LYS A C 1
ATOM 716 O O . LYS A 1 95 ? -16.372 5.728 106.139 1.00 44.91 95 LYS A O 1
ATOM 722 N N . ASN A 1 96 ? -16.016 7.717 107.145 1.00 45.23 96 ASN A N 1
ATOM 723 C CA . ASN A 1 96 ? -17.250 8.319 106.636 1.00 45.96 96 ASN A CA 1
ATOM 724 C C . ASN A 1 96 ? -17.189 8.642 105.162 1.00 46.45 96 ASN A C 1
ATOM 725 O O . ASN A 1 96 ? -18.194 8.973 104.540 1.00 49.76 96 ASN A O 1
ATOM 730 N N . GLU A 1 97 ? -15.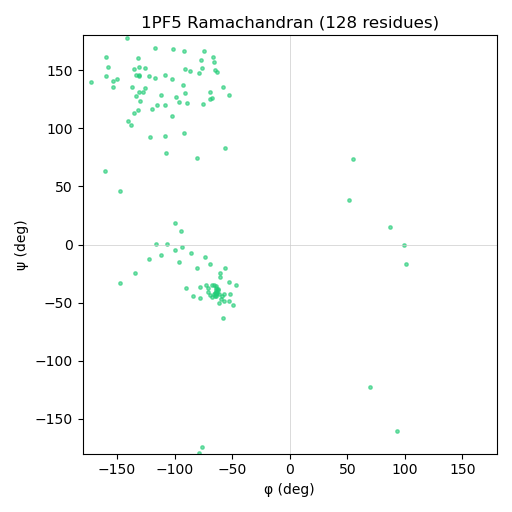997 8.541 104.609 1.00 46.17 97 GLU A N 1
ATOM 731 C CA . GLU A 1 97 ? -15.782 8.819 103.209 1.00 46.60 97 GLU A CA 1
ATOM 732 C C . GLU A 1 97 ? -15.990 7.501 102.461 1.00 47.21 97 GLU A C 1
ATOM 733 O O . GLU A 1 97 ? -16.560 7.469 101.370 1.00 49.24 97 GLU A O 1
ATOM 739 N N . ILE A 1 98 ? -15.541 6.411 103.080 1.00 48.08 98 ILE A N 1
ATOM 740 C CA . ILE A 1 98 ? -15.646 5.064 102.508 1.00 46.29 98 ILE A CA 1
ATOM 741 C C . ILE A 1 98 ? -16.998 4.406 102.768 1.00 46.09 98 ILE A C 1
ATOM 742 O O . ILE A 1 98 ? -17.575 3.786 101.875 1.00 46.73 98 ILE A O 1
ATOM 747 N N . PHE A 1 99 ? -17.483 4.528 103.999 1.00 45.32 99 PHE A N 1
ATOM 748 C CA . PHE A 1 99 ? -18.779 3.985 104.381 1.00 44.61 99 PHE A CA 1
ATOM 749 C C . PHE A 1 99 ? -19.680 5.191 104.523 1.00 47.78 99 PHE A C 1
ATOM 750 O O . PHE A 1 99 ? -19.959 5.672 105.627 1.00 47.29 99 PHE A O 1
ATOM 758 N N . SER A 1 100 ? -20.117 5.677 103.368 1.00 50.83 100 SER A N 1
ATOM 759 C CA . SER A 1 100 ? -20.949 6.862 103.263 1.00 54.24 100 SER A CA 1
ATOM 760 C C . SER A 1 100 ? -22.426 6.687 103.596 1.00 55.01 100 SER A C 1
ATOM 761 O O . SER A 1 100 ? -23.042 7.588 104.177 1.00 55.04 100 SER A O 1
ATOM 764 N N . ALA A 1 101 ? -22.996 5.540 103.238 1.00 54.69 101 ALA A N 1
ATOM 765 C CA . ALA A 1 101 ? -24.408 5.305 103.509 1.00 54.85 101 ALA A CA 1
ATOM 766 C C . ALA A 1 101 ? -24.720 3.927 104.078 1.00 54.72 101 ALA A C 1
ATOM 767 O O . ALA A 1 101 ? -24.014 2.952 103.813 1.00 55.66 101 ALA A O 1
ATOM 769 N N . PRO A 1 102 ? -25.794 3.834 104.880 1.00 53.87 102 PRO A N 1
ATOM 770 C CA . PRO A 1 102 ? -26.211 2.569 105.489 1.00 53.74 102 PRO A CA 1
ATOM 771 C C . PRO A 1 102 ? -26.691 1.577 104.425 1.00 52.98 102 PRO A C 1
ATOM 772 O O . PRO A 1 102 ? -26.999 1.968 103.300 1.00 53.93 102 PRO A O 1
ATOM 776 N N . PRO A 1 103 ? -26.737 0.277 104.760 1.00 51.49 103 PRO A N 1
ATOM 777 C CA . PRO A 1 103 ? -26.372 -0.297 106.060 1.00 50.48 103 PRO A CA 1
ATOM 778 C C . PRO A 1 103 ? -24.866 -0.182 106.347 1.00 48.21 103 PRO A C 1
ATOM 779 O O . PRO A 1 103 ? -24.031 -0.607 105.543 1.00 49.54 103 PRO A O 1
ATOM 783 N N . TYR A 1 104 ? -24.514 0.399 107.485 1.00 44.84 104 TYR A N 1
ATOM 784 C CA . TYR A 1 104 ? -23.107 0.535 107.827 1.00 44.23 104 TYR A CA 1
ATOM 785 C C . TYR A 1 104 ? -22.570 -0.800 108.325 1.00 43.45 104 TYR A C 1
ATOM 786 O O . TYR A 1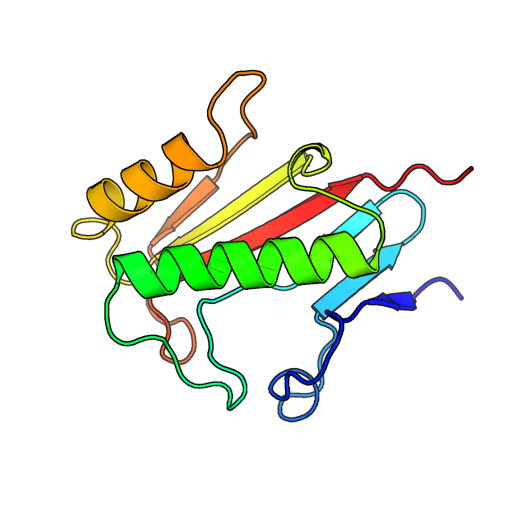 104 ? -23.330 -1.671 108.747 1.00 45.34 104 TYR A O 1
ATOM 795 N N . PRO A 1 105 ? -21.250 -0.993 108.265 1.00 40.74 105 PRO A N 1
ATOM 796 C CA . PRO A 1 105 ? -20.750 -2.280 108.754 1.00 38.67 105 PRO A CA 1
ATOM 797 C C . PRO A 1 105 ? -20.803 -2.266 110.277 1.00 36.49 105 PRO A C 1
ATOM 798 O O . PRO A 1 105 ? -21.006 -1.209 110.868 1.00 33.56 105 PRO A O 1
ATOM 802 N N . ASN A 1 106 ? -20.662 -3.428 110.914 1.00 35.27 106 ASN A N 1
ATOM 803 C CA . ASN A 1 106 ? -20.637 -3.449 112.369 1.00 33.83 106 ASN A CA 1
ATOM 804 C C . ASN A 1 106 ? -19.232 -2.932 112.679 1.00 33.90 106 ASN A C 1
ATOM 805 O O . ASN A 1 106 ? -18.510 -2.527 111.767 1.00 32.02 106 ASN A O 1
ATOM 810 N N . TRP A 1 107 ? -18.823 -2.936 113.939 1.00 33.14 107 TRP A N 1
ATOM 811 C CA . TRP A 1 107 ? -17.488 -2.445 114.227 1.00 32.32 107 TRP A CA 1
ATOM 812 C C . TRP A 1 107 ? -17.046 -2.646 115.667 1.00 33.30 107 TRP A C 1
ATOM 813 O O . TRP A 1 107 ? -17.834 -2.485 116.604 1.00 34.18 107 TRP A O 1
ATOM 824 N N . THR A 1 108 ? -15.777 -3.011 115.821 1.00 30.28 108 THR A N 1
ATOM 825 C CA . THR A 1 108 ? -15.170 -3.190 117.126 1.00 28.10 108 THR A CA 1
ATOM 826 C C . THR A 1 108 ? -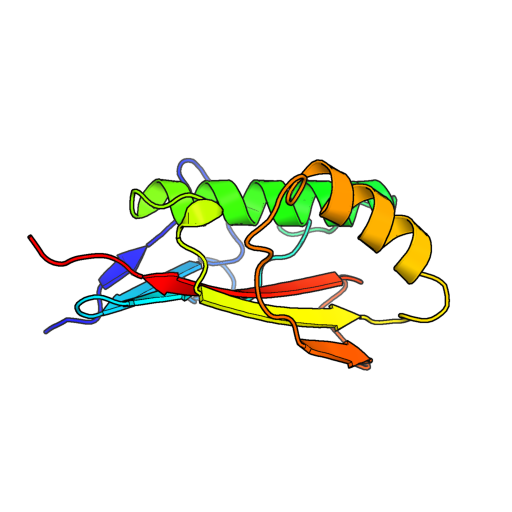13.808 -2.501 117.032 1.00 28.12 108 THR A C 1
ATOM 827 O O . THR A 1 108 ? -12.944 -2.926 116.272 1.00 27.73 108 THR A O 1
ATOM 831 N N . ALA A 1 109 ? -13.644 -1.413 117.780 1.00 27.55 109 ALA A N 1
ATOM 832 C CA . ALA A 1 109 ? -12.402 -0.648 117.785 1.00 28.58 109 ALA A CA 1
ATOM 833 C C . ALA A 1 109 ? -11.740 -0.819 119.138 1.00 30.23 109 ALA A C 1
ATOM 834 O O . ALA A 1 109 ? -12.364 -0.597 120.171 1.00 30.98 109 ALA A O 1
ATOM 836 N N . VAL A 1 110 ? -10.467 -1.193 119.124 1.00 31.24 110 VAL A N 1
ATOM 837 C CA . VAL A 1 110 ? -9.737 -1.441 120.357 1.00 32.47 110 VAL A CA 1
ATOM 838 C C . VAL A 1 110 ? -8.359 -0.793 120.385 1.00 33.26 110 VAL A C 1
ATOM 839 O O . VAL A 1 110 ? -7.685 -0.704 119.357 1.00 33.87 110 VAL A O 1
ATOM 843 N N . GLY A 1 111 ? -7.946 -0.357 121.574 1.00 32.16 111 GLY A N 1
ATOM 844 C CA . GLY A 1 111 ? -6.641 0.260 121.733 1.00 29.61 111 GLY A CA 1
ATOM 845 C C . GLY A 1 111 ? -5.582 -0.782 122.040 1.00 29.89 111 GLY A C 1
ATOM 846 O O . GLY A 1 111 ? -5.694 -1.526 123.018 1.00 30.13 111 GLY A O 1
ATOM 847 N N . VAL A 1 112 ? -4.554 -0.850 121.202 1.00 28.23 112 VAL A N 1
ATOM 848 C CA . VAL A 1 112 ? -3.484 -1.811 121.405 1.00 27.99 112 VAL A CA 1
ATOM 849 C C . VAL A 1 112 ? -2.157 -1.108 121.647 1.00 30.14 112 VAL A C 1
ATOM 850 O O . VAL A 1 112 ? -2.040 0.102 121.461 1.00 32.33 112 VAL A O 1
ATOM 854 N N . THR A 1 113 ? -1.156 -1.878 122.057 1.00 30.85 113 THR A N 1
ATOM 855 C CA . THR A 1 113 ? 0.155 -1.328 122.370 1.00 32.18 113 THR A CA 1
ATOM 856 C C . THR A 1 113 ? 1.173 -1.410 121.244 1.00 33.50 113 THR A C 1
ATOM 857 O O . THR A 1 113 ? 2.198 -0.736 121.288 1.00 36.40 113 THR A O 1
ATOM 861 N N . TRP A 1 114 ? 0.893 -2.221 120.232 1.00 34.24 114 TRP A N 1
ATOM 862 C CA . TRP A 1 114 ? 1.843 -2.415 119.147 1.00 32.53 114 TRP A CA 1
ATOM 863 C C . TRP A 1 114 ? 1.161 -2.956 117.883 1.00 34.16 114 TRP A C 1
ATOM 864 O O . TRP A 1 114 ? 0.211 -3.733 117.965 1.00 34.53 114 TRP A O 1
ATOM 875 N N . LEU A 1 115 ? 1.641 -2.522 116.721 1.00 34.29 115 LEU A N 1
ATOM 876 C CA . LEU A 1 115 ? 1.114 -2.975 115.440 1.00 34.08 115 LEU A CA 1
ATOM 877 C C . LEU A 1 115 ? 2.260 -3.001 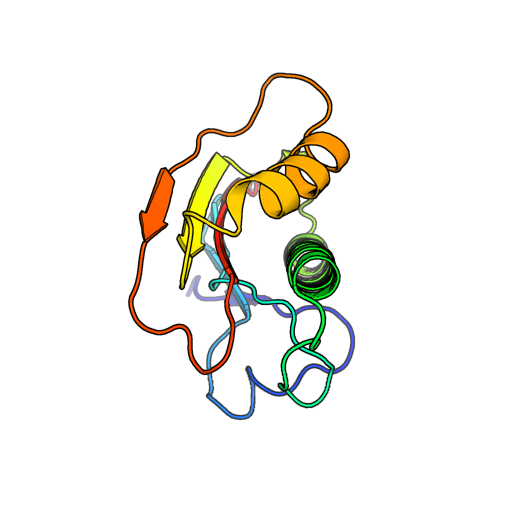114.422 1.00 35.26 115 LEU A C 1
ATOM 878 O O . LEU A 1 115 ? 2.135 -2.522 113.292 1.00 37.60 115 LEU A O 1
ATOM 883 N N . ALA A 1 116 ? 3.385 -3.562 114.856 1.00 34.86 116 ALA A N 1
ATOM 884 C CA . ALA A 1 116 ? 4.577 -3.712 114.032 1.00 33.92 116 ALA A CA 1
ATOM 885 C C . ALA A 1 116 ? 5.044 -2.438 113.344 1.00 34.26 116 ALA A C 1
ATOM 886 O O . ALA A 1 116 ? 5.503 -2.482 112.202 1.00 36.44 116 ALA A O 1
ATOM 888 N N . GLY A 1 117 ? 4.937 -1.310 114.034 1.00 32.09 117 GLY A N 1
ATOM 889 C CA . GLY A 1 117 ? 5.368 -0.058 113.446 1.00 33.29 117 GLY A CA 1
ATOM 890 C C . GLY A 1 117 ? 4.237 0.800 112.914 1.00 35.15 117 GLY A C 1
ATOM 891 O O . GLY A 1 117 ? 4.412 1.999 112.683 1.00 35.84 117 GLY A O 1
ATOM 892 N N . PHE A 1 118 ? 3.069 0.198 112.718 1.00 36.13 118 PHE A N 1
ATOM 893 C CA . PHE A 1 118 ? 1.925 0.943 112.212 1.00 35.48 118 PHE A CA 1
ATOM 894 C C . PHE A 1 118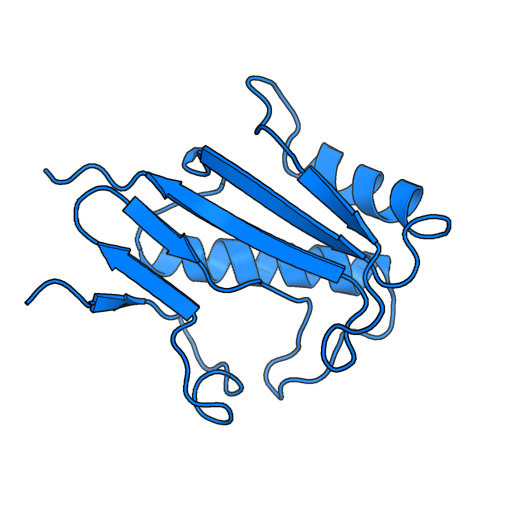 ? 1.079 1.499 113.346 1.00 35.15 118 PHE A C 1
ATOM 895 O O . PHE A 1 118 ? 1.246 1.117 114.505 1.00 34.55 118 PHE A O 1
ATOM 903 N N . ASP A 1 119 ? 0.177 2.415 113.014 1.00 34.78 119 ASP A N 1
ATOM 904 C CA . ASP A 1 119 ? -0.672 3.022 114.028 1.00 36.12 119 ASP A CA 1
ATOM 905 C C . ASP A 1 119 ? -2.148 2.723 113.847 1.00 34.95 119 ASP A C 1
ATOM 906 O O . ASP A 1 119 ? -2.988 3.177 114.632 1.00 34.84 119 ASP A O 1
ATOM 911 N N . PHE A 1 120 ? -2.457 1.954 112.812 1.00 32.80 120 PHE A N 1
ATOM 912 C CA . PHE A 1 120 ? -3.826 1.597 112.520 1.00 31.08 120 PHE A CA 1
ATOM 913 C C . PHE A 1 120 ? -3.830 0.279 111.775 1.00 30.39 120 PHE A C 1
ATOM 914 O O . PHE A 1 120 ? -2.959 0.026 110.944 1.00 32.22 120 PHE A O 1
ATOM 922 N N . GLU A 1 121 ? -4.803 -0.568 112.096 1.00 29.02 121 GLU A N 1
ATOM 923 C CA . GLU A 1 121 ? -4.935 -1.863 111.450 1.00 28.92 121 GLU A CA 1
ATOM 924 C C . GLU A 1 121 ? -6.396 -2.235 111.443 1.00 28.72 121 GLU A C 1
ATOM 925 O O . GLU A 1 121 ? -7.118 -1.948 112.399 1.00 28.97 121 GLU A O 1
ATOM 931 N N . ILE A 1 122 ? -6.831 -2.863 110.355 1.00 28.40 122 ILE A N 1
ATOM 932 C CA . ILE A 1 122 ? -8.221 -3.260 110.215 1.00 27.06 122 ILE A CA 1
ATOM 933 C C . ILE A 1 122 ? -8.343 -4.716 109.764 1.00 29.22 122 ILE A C 1
ATOM 934 O O . ILE A 1 122 ? -7.898 -5.091 108.674 1.00 28.55 122 ILE A O 1
ATOM 939 N N . LYS A 1 123 ? -8.924 -5.535 110.644 1.00 30.44 123 LYS A N 1
ATOM 940 C CA . LYS A 1 123 ? -9.136 -6.955 110.395 1.00 31.07 123 LYS A CA 1
ATOM 941 C C . LYS A 1 123 ? -10.580 -7.097 109.940 1.00 32.20 123 LYS A C 1
ATOM 942 O O . LYS A 1 123 ? -11.506 -6.661 110.622 1.00 33.35 123 LYS A O 1
ATOM 948 N N . VAL A 1 124 ? -10.768 -7.737 108.795 1.00 32.26 124 VAL A N 1
ATOM 949 C CA . VAL A 1 124 ? -12.089 -7.875 108.204 1.00 31.30 124 VAL A CA 1
ATOM 950 C C . VAL A 1 124 ? -12.487 -9.291 107.760 1.00 32.03 124 VAL A C 1
ATOM 951 O O . VAL A 1 124 ? -11.634 -10.127 107.457 1.00 31.53 124 VAL A O 1
ATOM 955 N N . ILE A 1 125 ? -13.790 -9.558 107.751 1.00 31.50 125 ILE A N 1
ATOM 956 C CA . ILE A 1 125 ? -14.311 -10.839 107.266 1.00 32.90 125 ILE A CA 1
ATOM 957 C C . ILE A 1 125 ? -15.364 -10.480 106.224 1.00 35.20 125 ILE A C 1
ATOM 958 O O . ILE A 1 125 ? -16.223 -9.630 106.477 1.00 37.46 125 ILE A O 1
ATOM 963 N N . ALA A 1 126 ? -15.294 -11.108 105.055 1.00 35.65 126 ALA A N 1
ATOM 964 C CA . ALA A 1 126 ? -16.250 -10.826 103.991 1.00 38.03 126 ALA A CA 1
ATOM 965 C C . ALA A 1 126 ? -16.922 -12.105 103.508 1.00 41.79 126 ALA A C 1
ATOM 966 O O . ALA A 1 126 ? -16.337 -13.188 103.585 1.00 41.16 126 ALA A O 1
ATOM 968 N N . ARG A 1 127 ? -18.152 -11.980 103.015 1.00 47.18 127 ARG A N 1
ATOM 969 C CA . ARG A 1 127 ? -18.888 -13.141 102.520 1.00 55.17 127 ARG A CA 1
ATOM 970 C C . ARG A 1 127 ? -18.635 -13.346 101.048 1.00 55.98 127 ARG A C 1
ATOM 971 O O . ARG A 1 127 ? -18.733 -12.418 100.270 1.00 53.63 127 ARG A O 1
ATOM 979 N N . ILE A 1 128 ? -18.299 -14.574 100.682 1.00 62.26 128 ILE A N 1
ATOM 980 C CA . ILE A 1 128 ? -18.035 -14.918 99.303 1.00 69.59 128 ILE A CA 1
ATOM 981 C C . ILE A 1 128 ? -18.993 -16.014 98.890 1.00 78.07 128 ILE A C 1
ATOM 982 O O . ILE A 1 128 ? -18.704 -17.191 99.088 1.00 80.37 128 ILE A O 1
ATOM 987 N N . PRO A 1 129 ? -20.151 -15.650 98.318 1.00 86.28 129 PRO A N 1
ATOM 988 C CA . PRO A 1 129 ? -21.119 -16.669 97.895 1.00 92.21 129 PRO A CA 1
ATOM 989 C C . PRO A 1 129 ? -20.474 -17.718 96.983 1.00 97.65 129 PRO A C 1
ATOM 990 O O . PRO A 1 129 ? -19.803 -17.370 96.009 1.00 96.50 129 PRO A O 1
ATOM 994 N N . GLU A 1 130 ? -20.668 -18.994 97.317 1.00 104.45 130 GLU A N 1
ATOM 995 C CA . GLU A 1 130 ? -20.124 -20.098 96.524 1.00 111.45 130 GLU A CA 1
ATOM 996 C C . GLU A 1 130 ? -21.171 -20.526 95.488 1.00 115.41 130 GLU A C 1
ATOM 997 O O . GLU A 1 130 ? -22.077 -21.314 95.784 1.00 116.10 130 GLU A O 1
ATOM 1003 N N . GLN A 1 131 ? -21.032 -19.995 94.273 1.00 119.09 131 GLN A N 1
ATOM 1004 C CA . GLN A 1 131 ? -21.953 -20.265 93.168 1.00 121.06 131 GLN A CA 1
ATOM 1005 C C . GLN A 1 131 ? -21.236 -20.919 91.979 1.00 121.95 131 GLN A C 1
ATOM 1006 O O . GLN A 1 131 ? -21.113 -20.256 90.924 1.00 122.15 131 GLN A O 1
#

CATH classification: 3.30.1330.40

Radius of gyration: 14.27 Å; Cα contacts (8 Å, |Δi|>4): 247; chains: 1; bounding box: 35×41×30 Å

Foldseek 3Di:
DFFDAFAFPDAAPPCVVVVHGQWTDGAFKIWGDWFWQADSVGAADPDQLNGLLSSQVRVQRRQVRLPHGPVQWADKEKEFQCCVVCVVSNVVNQCVRQVDPPGHDYHYYYDNDDPNGGMIMTTMGTHHDD

Organism: Escherichia coli (strain K12) (NCBI:txid83333)

InterPro domains:
  IPR006175 YjgF/YER057c/UK114 family [PF01042] (13-127)
  IPR006175 YjgF/YER057c/UK114 family [PTHR11803] (20-127)
  IPR035959 RutC-like superfamily [G3DSA:3.30.1330.40] (1-131)
  IPR035959 RutC-like superfamily [SSF55298] (7-130)
  IPR038743 YjgH-like [cd02198] (19-128)

Secondary structure (DSSP, 8-state):
---EEE--SS--TTTTTTT--SEEEETTEEEEEEE--B-TTSPBPSSHHHHHHHHHHHHHHHHHTTT--GGGEEEEEEEESSGGGTHHHHHHHHHHHS-SSSPP--EEEE-S-STT-SEEEEEEEE----

Solvent-accessible surface area: 7340 Å² total; per-residue (Å²): 205,88,91,69,54,14,98,12,88,73,68,66,62,29,25,71,116,115,208,91,30,0,1,60,72,47,27,68,56,0,86,4,30,20,4,19,0,16,84,124,94,13,64,44,44,110,79,37,49,85,3,0,62,43,0,2,91,22,0,75,37,0,0,54,49,24,68,6,58,40,127,25,15,83,48,0,30,0,48,8,42,58,50,128,110,15,105,101,50,15,98,66,1,46,75,106,50,19,85,69,90,135,123,30,77,70,72,66,69,48,37,143,181,18,61,57,13,53,0,36,0,87,0,32,0,111,15,61,114,218

GO terms:
  GO:0005515 protein binding (F, IPI)

B-factor: mean 46.67, std 18.97, range [22.46, 124.11]

Nearest PDB structures (foldseek):
  1pf5-assembly1_A  TM=1.008E+00  e=3.632E-31  Escherichia coli
  3lme-assembly4_K  TM=8.848E-01  e=6.504E-11  Rhodopseudomonas palustris
  6izh-assembly1_F  TM=8.773E-01  e=6.092E-11  Pseudomonas sp.
  6izh-assembly1_E  TM=8.974E-01  e=1.852E-10  Pseudomonas sp.
  9bk1-assembly1_A  TM=9.092E-01  e=4.277E-09  Pseudomonas syringae pv. tomato

Sequence (130 aa):
VERTAVFPAGRHSLYAEHRYSAAIRSGDLLFVSGQVGSREDGTPEPDFQQQVRLAFDNLHATLAAAGCTFDDIIDVTSFHTDPENQFEDIMTVKNEIFSAPPYPNWTAVGVTWLAGFDFEIKVIARIPEQ